Protein AF-A0A3C0Y2V9-F1 (afdb_monomer_lite)

pLDDT: mean 83.83, std 8.1, range [49.31, 92.81]

Structure (mmCIF, N/CA/C/O backbone):
data_AF-A0A3C0Y2V9-F1
#
_entry.id   AF-A0A3C0Y2V9-F1
#
loop_
_atom_site.group_PDB
_atom_site.id
_atom_site.type_symbol
_atom_site.label_atom_id
_atom_site.label_alt_id
_atom_site.label_comp_id
_atom_site.label_asym_id
_atom_site.label_entity_id
_atom_site.label_seq_id
_atom_site.pdbx_PDB_ins_code
_atom_site.Cartn_x
_atom_site.Cartn_y
_atom_site.Cartn_z
_atom_site.occupancy
_atom_site.B_iso_or_equiv
_atom_site.auth_seq_id
_atom_site.auth_comp_id
_atom_site.auth_asym_id
_atom_site.auth_atom_id
_atom_site.pdbx_PDB_model_num
ATOM 1 N N . MET A 1 1 ? -14.171 7.958 -30.495 1.00 49.31 1 MET A N 1
ATOM 2 C CA . MET A 1 1 ? -13.740 6.647 -29.962 1.00 49.31 1 MET A CA 1
ATOM 3 C C . MET A 1 1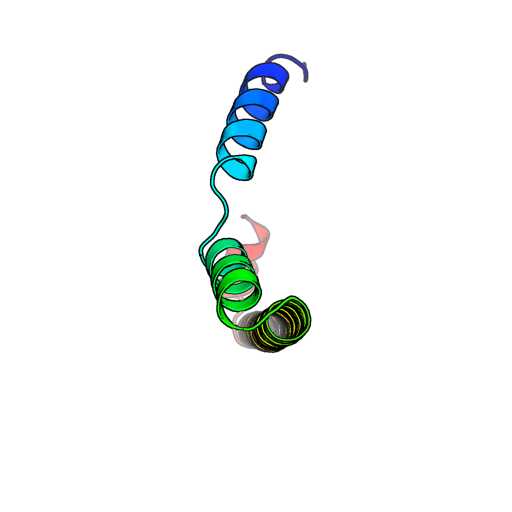 ? -13.236 6.888 -28.553 1.00 49.31 1 MET A C 1
ATOM 5 O O . MET A 1 1 ? -12.495 7.848 -28.379 1.00 49.31 1 MET A O 1
ATOM 9 N N . GLY A 1 2 ? -13.717 6.151 -27.553 1.00 63.94 2 GLY A N 1
ATOM 10 C CA . GLY A 1 2 ? -13.349 6.418 -26.148 1.00 63.94 2 GLY A CA 1
ATOM 11 C C . GLY A 1 2 ? -14.392 6.074 -25.080 1.00 63.94 2 GLY A C 1
ATOM 12 O O . GLY A 1 2 ? -14.056 6.041 -23.904 1.00 63.94 2 GLY A O 1
ATOM 13 N N . ILE A 1 3 ? -15.640 5.779 -25.458 1.00 72.19 3 ILE A N 1
ATOM 14 C CA . ILE A 1 3 ? -16.689 5.345 -24.508 1.00 72.19 3 ILE A CA 1
ATOM 15 C C . ILE A 1 3 ? -17.061 3.865 -24.649 1.00 72.19 3 ILE A C 1
ATOM 17 O O . ILE A 1 3 ? -17.717 3.310 -23.773 1.00 72.19 3 ILE A O 1
ATOM 21 N N . GLU A 1 4 ? -16.591 3.198 -25.704 1.00 79.62 4 GLU A N 1
ATOM 22 C CA . GLU A 1 4 ? -16.857 1.778 -25.973 1.00 79.62 4 GLU A CA 1
ATOM 23 C C . GLU A 1 4 ? -16.297 0.833 -24.899 1.00 79.62 4 GLU A C 1
ATOM 25 O O . GLU A 1 4 ? -16.785 -0.280 -24.737 1.00 79.62 4 GLU A O 1
ATOM 30 N N . HIS A 1 5 ? -15.300 1.273 -24.128 1.00 85.44 5 HIS A N 1
ATOM 31 C CA . HIS A 1 5 ? -14.735 0.505 -23.012 1.00 85.44 5 HIS A CA 1
ATOM 32 C C . HIS A 1 5 ? -15.118 1.069 -21.646 1.00 85.44 5 HIS A C 1
ATOM 34 O O . HIS A 1 5 ? -14.768 0.475 -20.632 1.00 85.44 5 HIS A O 1
ATOM 40 N N . LEU A 1 6 ? -15.868 2.176 -21.590 1.00 87.50 6 LEU A N 1
ATOM 41 C CA . LEU A 1 6 ? -16.212 2.832 -20.330 1.00 87.50 6 LEU A CA 1
ATOM 42 C C . LEU A 1 6 ? -17.051 1.914 -19.434 1.00 87.50 6 LEU A C 1
ATOM 44 O O . LEU A 1 6 ? -16.773 1.798 -18.246 1.00 87.50 6 LEU A O 1
ATOM 48 N N . ALA A 1 7 ? -18.031 1.209 -20.004 1.00 87.38 7 ALA A N 1
ATOM 49 C CA . ALA A 1 7 ? -18.856 0.268 -19.250 1.00 87.38 7 ALA A CA 1
ATOM 50 C C . ALA A 1 7 ? -18.027 -0.899 -18.682 1.00 87.38 7 ALA A C 1
ATOM 52 O O . ALA A 1 7 ? -18.145 -1.221 -17.503 1.00 87.38 7 ALA A O 1
ATOM 53 N N . ILE A 1 8 ? -17.139 -1.487 -19.492 1.00 88.88 8 ILE A N 1
ATOM 54 C CA . ILE A 1 8 ? -16.230 -2.559 -19.055 1.00 88.88 8 ILE A CA 1
ATOM 55 C C . ILE A 1 8 ? -15.244 -2.051 -18.000 1.00 88.88 8 ILE A C 1
ATOM 57 O O . ILE A 1 8 ? -15.015 -2.740 -17.012 1.00 88.88 8 ILE A O 1
ATOM 61 N N . PHE A 1 9 ? -14.708 -0.840 -18.159 1.00 88.25 9 PHE A N 1
ATOM 62 C CA . PHE A 1 9 ? -13.834 -0.202 -17.177 1.00 88.25 9 PHE A CA 1
ATOM 63 C C . PHE A 1 9 ? -14.548 0.017 -15.840 1.00 88.25 9 PHE A C 1
ATOM 65 O O . PHE A 1 9 ? -13.994 -0.311 -14.795 1.00 88.25 9 PHE A O 1
ATOM 72 N N . VAL A 1 10 ? -15.791 0.511 -15.859 1.00 90.75 10 VAL A N 1
ATOM 73 C CA . VAL A 1 10 ? -16.603 0.703 -14.648 1.00 90.75 10 VAL A CA 1
ATOM 74 C C . VAL A 1 10 ? -16.879 -0.632 -13.960 1.00 90.75 10 VAL A C 1
ATOM 76 O O . VAL A 1 10 ? -16.685 -0.739 -12.753 1.00 90.75 10 VAL A O 1
ATOM 79 N N . VAL A 1 11 ? -17.281 -1.662 -14.707 1.00 89.88 11 VAL A N 1
ATOM 80 C CA . VAL A 1 11 ? -17.548 -2.997 -14.148 1.00 89.88 11 VAL A CA 1
ATOM 81 C C . VAL A 1 11 ? -16.274 -3.623 -13.578 1.00 89.88 11 VAL A C 1
ATOM 83 O O . VAL A 1 11 ? -16.282 -4.096 -12.444 1.00 89.88 11 VAL A O 1
ATOM 86 N N . ALA A 1 12 ? -15.165 -3.591 -14.318 1.00 88.31 12 ALA A N 1
ATOM 87 C CA . ALA A 1 12 ? -13.884 -4.116 -13.854 1.00 88.31 12 ALA A CA 1
ATOM 88 C C . ALA A 1 12 ? -13.369 -3.350 -12.626 1.00 88.31 12 ALA A C 1
ATOM 90 O O . ALA A 1 12 ? -12.952 -3.964 -11.647 1.00 88.31 12 ALA A O 1
ATOM 91 N N . GLY A 1 13 ? -13.456 -2.018 -12.637 1.00 85.00 13 GLY A N 1
ATOM 92 C CA . GLY A 1 13 ? -13.085 -1.167 -11.508 1.00 85.00 13 GLY A CA 1
ATOM 93 C C . GLY A 1 13 ? -13.952 -1.412 -10.274 1.00 85.00 13 GLY A C 1
ATOM 94 O O . GLY A 1 13 ? -13.432 -1.409 -9.156 1.00 85.00 13 GLY A O 1
ATOM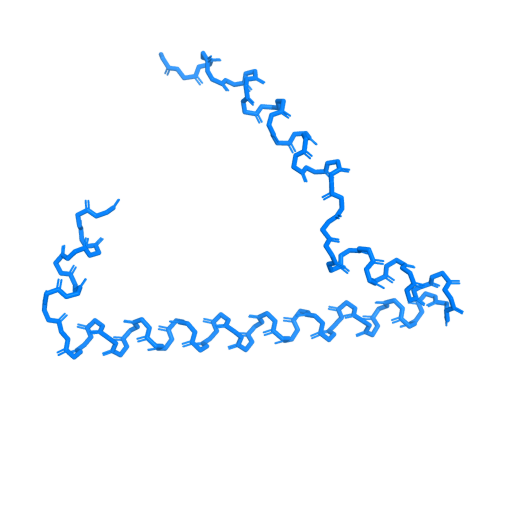 95 N N . LEU A 1 14 ? -15.247 -1.683 -10.466 1.00 84.44 14 LEU A N 1
ATOM 96 C CA . LEU A 1 14 ? -16.157 -2.059 -9.387 1.00 84.44 14 LEU A CA 1
ATOM 97 C C . LEU A 1 14 ? -15.774 -3.419 -8.800 1.00 84.44 14 LEU A C 1
ATOM 99 O O . LEU A 1 14 ? -15.661 -3.522 -7.586 1.00 84.44 14 LEU A O 1
ATOM 103 N N . LEU A 1 15 ? -15.513 -4.430 -9.634 1.00 86.00 15 LEU A N 1
ATOM 104 C CA . LEU A 1 15 ? -15.078 -5.761 -9.186 1.00 86.00 15 LEU A CA 1
ATOM 105 C C . LEU A 1 15 ? -13.744 -5.711 -8.425 1.00 86.00 15 LEU A C 1
ATOM 107 O O . LEU A 1 15 ? -13.601 -6.349 -7.380 1.00 86.00 15 LEU A O 1
ATOM 111 N N . LEU A 1 16 ? -12.789 -4.914 -8.912 1.00 84.25 16 LEU A N 1
ATOM 112 C CA . LEU A 1 16 ? -11.507 -4.689 -8.244 1.00 84.25 16 LEU A CA 1
ATOM 113 C C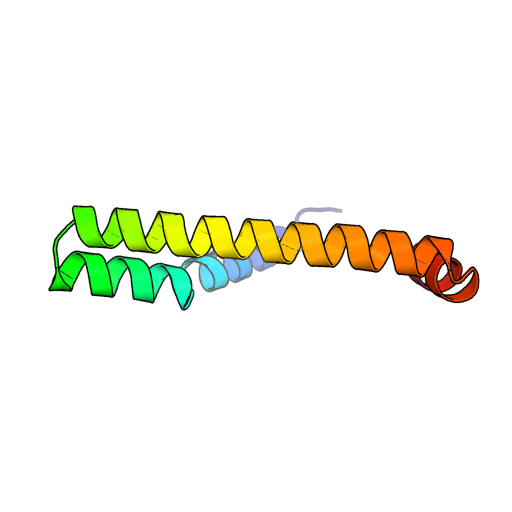 . LEU A 1 16 ? -11.679 -3.971 -6.897 1.00 84.25 16 LEU A C 1
ATOM 115 O O . LEU A 1 16 ? -11.020 -4.342 -5.933 1.00 84.25 16 LEU A O 1
ATOM 119 N N . ASN A 1 17 ? -12.587 -2.994 -6.799 1.00 79.50 17 ASN A N 1
ATOM 120 C CA . ASN A 1 17 ? -12.889 -2.321 -5.529 1.00 79.50 17 ASN A CA 1
ATOM 121 C C . ASN A 1 17 ? -13.669 -3.206 -4.550 1.00 79.50 17 ASN A C 1
ATOM 123 O O . ASN A 1 17 ? -13.487 -3.087 -3.340 1.00 79.50 17 ASN A O 1
ATOM 127 N N . LEU A 1 18 ? -14.544 -4.081 -5.055 1.00 77.81 18 LEU A N 1
ATOM 128 C CA . LEU A 1 18 ? -15.375 -4.953 -4.224 1.00 77.81 18 LEU A CA 1
ATOM 129 C C . LEU A 1 18 ? -14.582 -6.070 -3.554 1.00 77.81 18 LEU A C 1
ATOM 131 O O . LEU A 1 18 ? -15.076 -6.670 -2.603 1.00 77.81 18 LEU A O 1
ATOM 135 N N . THR A 1 19 ? -13.391 -6.369 -4.065 1.00 80.31 19 THR A N 1
ATOM 136 C CA . THR A 1 19 ? -12.508 -7.390 -3.515 1.00 80.31 19 THR A CA 1
ATOM 137 C C . THR A 1 19 ? -11.515 -6.685 -2.592 1.00 80.31 19 THR A C 1
ATOM 139 O O . THR A 1 19 ? -10.453 -6.273 -3.063 1.00 80.31 19 THR A O 1
ATOM 142 N N . PRO A 1 20 ? -11.839 -6.472 -1.296 1.00 76.06 20 PRO A N 1
ATOM 143 C CA . PRO A 1 20 ? -10.883 -5.887 -0.370 1.00 76.06 20 PRO A CA 1
ATOM 144 C C . PRO A 1 20 ? -9.612 -6.732 -0.407 1.00 76.06 20 PRO A C 1
ATOM 146 O O . PRO A 1 20 ? -9.645 -7.941 -0.174 1.00 76.06 20 PRO A O 1
ATOM 149 N N . GLY A 1 21 ? -8.499 -6.091 -0.756 1.00 81.88 21 GLY A N 1
ATOM 150 C CA . GLY A 1 21 ? -7.212 -6.765 -0.842 1.00 81.88 21 GLY A CA 1
ATOM 151 C C . GLY A 1 21 ? -6.773 -7.342 0.511 1.00 81.88 21 GLY A C 1
ATOM 152 O O . GLY A 1 21 ? -7.317 -6.967 1.557 1.00 81.88 21 GLY A O 1
ATOM 153 N N . PRO A 1 22 ? -5.756 -8.221 0.520 1.00 82.62 22 PRO A N 1
ATOM 154 C CA . PRO A 1 22 ? -5.235 -8.825 1.748 1.00 82.62 22 PRO A CA 1
ATOM 155 C C . PRO A 1 22 ? -4.805 -7.779 2.789 1.00 82.62 22 PRO A C 1
ATOM 157 O O . PRO A 1 22 ? -5.038 -7.978 3.980 1.00 82.62 22 PRO A O 1
ATOM 160 N N . ASP A 1 23 ? -4.279 -6.632 2.350 1.00 84.00 23 ASP A N 1
ATOM 161 C CA . ASP A 1 23 ? -3.904 -5.508 3.216 1.00 84.00 23 ASP A CA 1
ATOM 162 C C . ASP A 1 23 ? -5.108 -4.901 3.946 1.00 84.00 23 ASP A C 1
ATOM 164 O O . ASP A 1 23 ? -5.092 -4.717 5.164 1.00 84.00 23 ASP A O 1
ATOM 168 N N . VAL A 1 24 ? -6.190 -4.630 3.208 1.00 87.56 24 VAL A N 1
ATOM 169 C CA . VAL A 1 24 ? -7.426 -4.052 3.755 1.00 87.56 24 VAL A CA 1
ATOM 170 C C . VAL A 1 24 ? -8.086 -5.039 4.713 1.00 87.56 24 VAL A C 1
ATOM 172 O O . VAL A 1 24 ? -8.485 -4.654 5.813 1.00 87.56 24 VAL A O 1
ATOM 175 N N . LEU A 1 25 ? -8.143 -6.320 4.339 1.00 89.75 25 LEU A N 1
ATOM 176 C CA . LEU A 1 25 ? -8.656 -7.381 5.206 1.00 89.75 25 LEU A CA 1
ATOM 177 C C . LEU A 1 25 ? -7.845 -7.500 6.497 1.00 89.75 25 LEU A C 1
ATOM 179 O O . LEU A 1 25 ? -8.434 -7.633 7.569 1.00 89.75 25 LEU A O 1
ATOM 183 N N . TYR A 1 26 ? -6.517 -7.404 6.423 1.00 88.00 26 TYR A N 1
ATOM 184 C CA . TYR A 1 26 ? -5.653 -7.445 7.600 1.00 88.00 26 TYR A CA 1
ATOM 185 C C . TYR A 1 26 ? -5.884 -6.246 8.527 1.00 88.00 26 TYR A C 1
ATOM 187 O O . TYR A 1 26 ? -6.048 -6.425 9.737 1.00 88.00 26 TYR A O 1
ATOM 195 N N . ILE A 1 27 ? -5.954 -5.031 7.973 1.00 89.44 27 ILE A N 1
ATOM 196 C CA . ILE A 1 27 ? -6.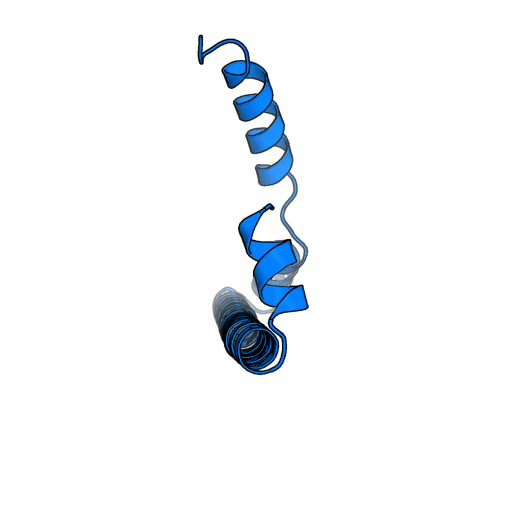235 -3.807 8.738 1.00 89.44 27 ILE A CA 1
ATOM 197 C C . ILE A 1 27 ? -7.587 -3.921 9.442 1.00 89.44 27 ILE A C 1
ATOM 199 O O . ILE A 1 27 ? -7.670 -3.670 10.645 1.00 89.44 27 ILE A O 1
ATOM 203 N N . VAL A 1 28 ? -8.632 -4.332 8.718 1.00 91.00 28 VAL A N 1
ATOM 204 C CA . VAL A 1 28 ? -9.987 -4.488 9.262 1.00 91.00 28 VAL A CA 1
ATOM 205 C C . VAL A 1 28 ? -10.028 -5.593 10.316 1.00 91.00 28 VAL A C 1
ATOM 207 O O . VAL A 1 28 ? -10.545 -5.363 11.405 1.00 91.00 28 VAL A O 1
ATOM 210 N N . ALA A 1 29 ? -9.432 -6.759 10.063 1.00 90.12 29 ALA A N 1
ATOM 211 C CA . ALA A 1 29 ? -9.375 -7.850 11.035 1.00 90.12 29 ALA A CA 1
ATOM 212 C C . ALA A 1 29 ? -8.649 -7.431 12.323 1.00 90.12 29 ALA A C 1
ATOM 214 O O . ALA A 1 29 ? -9.107 -7.736 13.427 1.00 90.12 29 ALA A O 1
ATOM 215 N N . ASN A 1 30 ? -7.544 -6.692 12.200 1.00 90.81 30 ASN A N 1
ATOM 216 C CA . ASN A 1 30 ? -6.803 -6.193 13.353 1.00 90.81 30 ASN A CA 1
ATOM 217 C C . ASN A 1 30 ? -7.571 -5.087 14.097 1.00 90.81 30 ASN A C 1
ATOM 219 O O . ASN A 1 30 ? -7.573 -5.065 15.328 1.00 90.81 30 ASN A O 1
ATOM 223 N N . ALA A 1 31 ? -8.277 -4.216 13.369 1.00 90.31 31 ALA A N 1
ATOM 224 C CA . ALA A 1 31 ? -9.142 -3.188 13.943 1.00 90.31 31 ALA A CA 1
ATOM 225 C C . ALA A 1 31 ? -10.336 -3.786 14.701 1.00 90.31 31 ALA A C 1
ATOM 227 O O . ALA A 1 31 ? -10.668 -3.323 15.790 1.00 90.31 31 ALA A O 1
ATOM 228 N N . LEU A 1 32 ? -10.959 -4.831 14.150 1.00 92.81 32 LEU A N 1
ATOM 229 C CA . LEU A 1 32 ? -12.075 -5.538 14.777 1.00 92.81 32 LEU A CA 1
ATOM 230 C C . LEU A 1 32 ? -11.628 -6.319 16.018 1.00 92.81 32 LEU A C 1
ATOM 232 O O . LEU A 1 32 ? -12.358 -6.363 17.004 1.00 92.81 32 LEU A O 1
ATOM 236 N N . ARG A 1 33 ? -10.429 -6.918 15.996 1.00 91.31 33 ARG A N 1
ATOM 237 C CA . ARG A 1 33 ? -9.935 -7.762 17.097 1.00 91.31 33 ARG A CA 1
ATOM 238 C C . ARG A 1 33 ? -9.300 -6.974 18.245 1.00 91.31 33 ARG A C 1
ATOM 240 O O . ARG A 1 33 ? -9.448 -7.371 19.395 1.00 91.31 33 ARG A O 1
ATOM 247 N N . ALA A 1 34 ? -8.572 -5.897 17.948 1.00 88.50 34 ALA A N 1
ATOM 248 C CA . ALA A 1 34 ? -7.777 -5.144 18.928 1.00 88.50 34 ALA A CA 1
ATOM 249 C C . ALA A 1 34 ? -8.122 -3.639 18.983 1.00 88.50 34 ALA A C 1
ATOM 251 O O . ALA A 1 34 ? -7.435 -2.858 19.645 1.00 88.50 34 ALA A O 1
ATOM 252 N N . GLY A 1 35 ? -9.202 -3.225 18.315 1.00 92.50 35 GLY A N 1
ATOM 253 C CA . GLY A 1 35 ? -9.708 -1.855 18.299 1.00 92.50 35 GLY A CA 1
ATOM 254 C C . GLY A 1 35 ? -9.096 -0.975 17.205 1.00 92.50 35 GLY A C 1
ATOM 255 O O . GLY A 1 35 ? -8.071 -1.288 16.598 1.00 92.50 35 GLY A O 1
ATOM 256 N N . ALA A 1 36 ? -9.710 0.191 16.979 1.00 88.69 36 ALA A N 1
ATOM 257 C CA . ALA A 1 36 ? -9.355 1.097 15.882 1.00 88.69 36 ALA A CA 1
ATOM 258 C C . ALA A 1 36 ? -7.870 1.512 15.870 1.00 88.69 36 ALA A C 1
ATOM 260 O O . ALA A 1 36 ? -7.269 1.622 14.804 1.00 88.69 36 ALA A O 1
ATOM 261 N N . ARG A 1 37 ? -7.245 1.680 17.045 1.00 91.00 37 ARG A N 1
ATOM 262 C CA . ARG A 1 37 ? -5.813 2.018 17.141 1.00 91.00 37 ARG A CA 1
ATOM 263 C C . ARG A 1 37 ? -4.920 0.927 16.551 1.00 91.00 37 ARG A C 1
ATOM 265 O O . ARG A 1 37 ? -3.961 1.246 15.857 1.00 91.00 37 ARG A O 1
ATOM 272 N N . ALA A 1 38 ? -5.246 -0.343 16.786 1.00 86.12 38 ALA A N 1
ATOM 273 C CA . ALA A 1 38 ? -4.495 -1.462 16.229 1.00 86.12 38 ALA A CA 1
ATOM 274 C C . ALA A 1 38 ? -4.634 -1.516 14.696 1.00 86.12 38 ALA A C 1
ATOM 276 O O . ALA A 1 38 ? -3.657 -1.778 13.994 1.00 86.12 38 ALA A O 1
ATOM 277 N N . GLY A 1 39 ? -5.816 -1.186 14.168 1.00 88.19 39 GLY A N 1
ATOM 278 C CA . GLY A 1 39 ? -6.033 -0.995 12.730 1.00 88.19 39 GLY A CA 1
ATOM 279 C C . GLY A 1 39 ? -5.140 0.094 12.131 1.00 88.19 39 GLY A C 1
ATOM 280 O O . GLY A 1 39 ? -4.475 -0.141 11.126 1.00 88.19 39 GLY A O 1
ATOM 281 N N . VAL A 1 40 ? -5.054 1.260 12.780 1.00 90.25 40 VAL A N 1
ATOM 282 C CA . VAL A 1 40 ? -4.185 2.364 12.328 1.00 90.25 40 VAL A CA 1
ATOM 283 C C . VAL A 1 40 ? -2.712 1.950 12.319 1.00 90.25 40 VAL A C 1
ATOM 285 O O . VAL A 1 40 ? -2.014 2.209 11.343 1.00 90.25 40 VAL A O 1
ATOM 288 N N . VAL A 1 41 ? -2.237 1.262 13.360 1.00 91.44 41 VAL A N 1
ATOM 289 C CA . VAL A 1 41 ? -0.850 0.765 13.406 1.00 91.44 41 VAL A CA 1
ATOM 290 C C . VAL A 1 41 ? -0.581 -0.242 12.283 1.00 91.44 41 VAL A C 1
ATOM 292 O O . VAL A 1 41 ? 0.458 -0.159 11.632 1.00 91.44 41 VAL A O 1
ATOM 295 N N . ALA A 1 42 ? -1.523 -1.149 12.004 1.00 89.06 42 ALA A N 1
ATOM 296 C CA . ALA A 1 42 ? -1.417 -2.082 10.882 1.00 89.06 42 ALA A CA 1
ATOM 297 C C . ALA A 1 42 ? -1.345 -1.350 9.531 1.00 89.06 42 ALA A C 1
ATOM 299 O O . ALA A 1 42 ? -0.483 -1.666 8.713 1.00 89.06 42 ALA A O 1
ATOM 300 N N . ALA A 1 43 ? -2.186 -0.333 9.324 1.00 89.38 43 ALA A N 1
ATOM 301 C CA . ALA A 1 43 ? -2.184 0.471 8.105 1.00 89.38 43 ALA A CA 1
ATOM 302 C C . ALA A 1 43 ? -0.858 1.225 7.907 1.00 89.38 43 ALA A C 1
ATOM 304 O O . ALA A 1 43 ? -0.309 1.236 6.804 1.00 89.38 43 ALA A O 1
ATOM 305 N N . LEU A 1 44 ? -0.309 1.810 8.977 1.00 91.31 44 LEU A N 1
ATOM 306 C CA . LEU A 1 44 ? 0.994 2.480 8.941 1.00 91.31 44 LEU A CA 1
ATOM 307 C C . LEU A 1 44 ? 2.130 1.499 8.636 1.00 91.31 44 LEU A C 1
ATOM 309 O O . LEU A 1 44 ? 3.004 1.820 7.834 1.00 91.31 44 LEU A O 1
ATOM 313 N N . GLY A 1 45 ? 2.096 0.301 9.225 1.00 90.12 45 GLY A N 1
ATOM 314 C CA . GLY A 1 45 ? 3.078 -0.750 8.960 1.00 90.12 45 GLY A CA 1
ATOM 315 C C . GLY A 1 45 ? 3.074 -1.200 7.498 1.00 90.12 45 GLY A C 1
ATOM 316 O O . GLY A 1 45 ? 4.131 -1.242 6.869 1.00 90.12 45 GLY A O 1
ATOM 317 N N . ILE A 1 46 ? 1.889 -1.461 6.937 1.00 91.00 46 ILE A N 1
ATOM 318 C CA . ILE A 1 46 ? 1.732 -1.821 5.520 1.00 91.00 46 ILE A CA 1
ATOM 319 C C . ILE A 1 46 ? 2.242 -0.688 4.624 1.00 91.00 46 ILE A C 1
ATOM 321 O O . ILE A 1 46 ? 3.066 -0.921 3.744 1.00 91.00 46 ILE A O 1
ATOM 325 N N . THR A 1 47 ? 1.827 0.553 4.893 1.00 89.19 47 THR A N 1
ATOM 326 C CA . THR A 1 47 ? 2.236 1.722 4.096 1.00 89.19 47 THR A CA 1
ATOM 327 C C . THR A 1 47 ? 3.754 1.922 4.115 1.00 89.19 47 THR A C 1
ATOM 329 O O . THR A 1 47 ? 4.360 2.158 3.069 1.00 89.19 47 THR A O 1
ATOM 332 N N . ALA A 1 48 ? 4.390 1.788 5.282 1.00 91.75 48 ALA A N 1
ATOM 333 C CA . ALA A 1 48 ? 5.842 1.876 5.407 1.00 91.75 48 ALA A CA 1
ATOM 334 C C . ALA A 1 48 ? 6.550 0.761 4.618 1.00 91.75 48 ALA A C 1
ATOM 336 O O . ALA A 1 48 ? 7.515 1.033 3.902 1.00 91.75 48 ALA A O 1
ATOM 337 N N . GLY A 1 49 ? 6.042 -0.474 4.690 1.00 88.00 49 GLY A N 1
ATOM 338 C CA . GLY A 1 49 ? 6.550 -1.602 3.906 1.00 88.00 49 GLY A CA 1
ATOM 339 C C . GLY A 1 49 ? 6.443 -1.369 2.397 1.00 88.00 49 GLY A C 1
ATOM 340 O O . GLY A 1 49 ? 7.419 -1.572 1.672 1.00 88.00 49 GLY A O 1
ATOM 341 N N . CYS A 1 50 ? 5.300 -0.861 1.926 1.00 89.12 50 CYS A N 1
ATOM 342 C CA . CYS A 1 50 ? 5.114 -0.478 0.527 1.00 89.12 50 CYS A CA 1
ATOM 343 C C . CYS A 1 50 ? 6.122 0.590 0.096 1.00 89.12 50 CYS A C 1
ATOM 345 O O . CYS A 1 50 ? 6.715 0.459 -0.970 1.00 89.12 50 CYS A O 1
ATOM 347 N N . PHE A 1 51 ? 6.374 1.604 0.926 1.00 90.19 51 PHE A N 1
ATOM 348 C CA . PHE A 1 51 ? 7.381 2.628 0.634 1.00 90.19 51 PHE A CA 1
ATOM 349 C C . PHE A 1 51 ? 8.776 2.030 0.450 1.00 90.19 51 PHE A C 1
ATOM 351 O O . PHE A 1 51 ? 9.455 2.344 -0.525 1.00 90.19 51 PHE A O 1
ATOM 358 N N . VAL A 1 52 ? 9.191 1.136 1.350 1.00 91.50 52 VAL A N 1
ATOM 359 C CA . VAL A 1 52 ? 10.489 0.454 1.244 1.00 91.50 52 VAL A CA 1
ATOM 360 C C . VAL A 1 52 ? 10.565 -0.380 -0.033 1.00 91.50 52 VAL A C 1
ATOM 362 O O . VAL A 1 52 ? 11.565 -0.309 -0.744 1.00 91.50 52 VAL A O 1
ATOM 365 N N . HIS A 1 53 ? 9.509 -1.127 -0.361 1.00 88.94 53 HIS A N 1
ATOM 366 C CA . HIS A 1 53 ? 9.461 -1.931 -1.579 1.00 88.94 53 HIS A CA 1
ATOM 367 C C . HIS A 1 53 ? 9.523 -1.067 -2.847 1.00 88.94 53 HIS A C 1
ATOM 369 O O . HIS A 1 53 ? 10.302 -1.363 -3.749 1.00 88.94 53 HIS A O 1
ATOM 375 N N . ILE A 1 54 ? 8.758 0.028 -2.898 1.00 90.94 54 ILE A N 1
ATOM 376 C CA . ILE A 1 54 ? 8.761 0.982 -4.016 1.00 90.94 54 ILE A CA 1
ATOM 377 C C . ILE A 1 54 ? 10.143 1.612 -4.174 1.00 90.94 54 ILE A C 1
ATOM 379 O O . ILE A 1 54 ? 10.646 1.686 -5.291 1.00 90.94 54 ILE A O 1
ATOM 383 N N . LEU A 1 55 ? 10.785 2.031 -3.081 1.00 90.38 55 LEU A N 1
ATOM 384 C CA . LEU A 1 55 ? 12.135 2.590 -3.133 1.00 90.38 55 LEU A CA 1
ATOM 385 C C . LEU A 1 55 ? 13.153 1.551 -3.611 1.00 90.38 55 LEU A C 1
ATOM 387 O O . LEU A 1 55 ? 13.962 1.857 -4.483 1.00 90.38 55 LEU A O 1
ATOM 391 N N . ALA A 1 56 ? 13.089 0.321 -3.101 1.00 88.50 56 ALA A N 1
ATOM 392 C CA . ALA A 1 56 ? 13.956 -0.766 -3.545 1.00 88.50 56 ALA A CA 1
ATOM 393 C C . ALA A 1 56 ? 13.763 -1.076 -5.037 1.00 88.50 56 ALA A C 1
ATOM 395 O O . ALA A 1 56 ? 14.746 -1.225 -5.761 1.00 88.50 56 ALA A O 1
ATOM 396 N N . ALA A 1 57 ? 12.516 -1.113 -5.514 1.00 89.00 57 ALA A N 1
ATOM 397 C CA . ALA A 1 57 ? 12.198 -1.308 -6.923 1.00 89.00 57 ALA A CA 1
ATOM 398 C C . ALA A 1 57 ? 12.677 -0.128 -7.782 1.00 89.00 57 ALA A C 1
ATOM 400 O O . ALA A 1 57 ? 13.325 -0.345 -8.800 1.00 89.00 57 ALA A O 1
ATOM 401 N N . ALA A 1 58 ? 12.433 1.115 -7.365 1.00 87.50 58 ALA A N 1
ATOM 402 C CA . ALA A 1 58 ? 12.853 2.311 -8.093 1.00 87.50 58 ALA A CA 1
ATOM 403 C C . ALA A 1 58 ? 14.380 2.408 -8.202 1.00 87.50 58 ALA A C 1
ATOM 405 O O . ALA A 1 58 ? 14.907 2.644 -9.290 1.00 87.50 58 ALA A O 1
ATOM 406 N N . ILE A 1 59 ? 15.098 2.172 -7.100 1.00 87.06 59 ILE A N 1
ATOM 407 C CA . ILE A 1 59 ? 16.564 2.127 -7.087 1.00 87.06 59 ILE A CA 1
ATOM 408 C C . ILE A 1 59 ? 17.057 0.953 -7.933 1.00 87.06 59 ILE A C 1
ATOM 410 O O . ILE A 1 59 ? 17.940 1.140 -8.764 1.00 87.06 59 ILE A O 1
ATOM 414 N N . GLY A 1 60 ? 16.476 -0.238 -7.767 1.00 82.88 60 GLY A N 1
ATOM 415 C CA . GLY A 1 60 ? 16.870 -1.441 -8.497 1.00 82.88 60 GLY A CA 1
ATOM 416 C C . GLY A 1 60 ? 16.684 -1.308 -10.007 1.00 82.88 60 GLY A C 1
ATOM 417 O O . GLY A 1 60 ? 17.604 -1.608 -10.763 1.00 82.88 60 GLY A O 1
ATOM 418 N N . VAL A 1 61 ? 15.538 -0.790 -10.455 1.00 81.81 61 VAL A N 1
ATOM 419 C CA . VAL A 1 61 ? 15.262 -0.521 -11.874 1.00 81.81 61 VAL A CA 1
ATOM 420 C C . VAL A 1 61 ? 16.198 0.563 -12.404 1.00 81.81 61 VAL A C 1
ATOM 422 O O . VAL A 1 61 ? 16.776 0.388 -13.473 1.00 81.81 61 VAL A O 1
ATOM 425 N N . SER A 1 62 ? 16.429 1.638 -11.645 1.00 80.00 62 SER A N 1
ATOM 426 C CA . SER A 1 62 ? 17.359 2.704 -12.050 1.00 80.00 62 SER A CA 1
ATOM 427 C C . SER A 1 62 ? 18.798 2.193 -12.185 1.00 80.00 62 SER A C 1
ATOM 429 O O . SER A 1 62 ? 19.478 2.498 -13.164 1.00 80.00 62 SER A O 1
ATOM 431 N N . ALA A 1 63 ? 19.254 1.368 -11.239 1.00 79.94 63 ALA A N 1
ATOM 432 C CA . ALA A 1 63 ? 20.564 0.726 -11.281 1.00 79.94 63 ALA A CA 1
ATOM 433 C C . ALA A 1 63 ? 20.674 -0.263 -12.453 1.00 79.94 63 ALA A C 1
ATOM 435 O O . ALA A 1 63 ? 21.694 -0.291 -13.139 1.00 79.94 63 ALA A O 1
ATOM 436 N N . LEU A 1 64 ? 19.615 -1.030 -12.727 1.00 80.12 64 LEU A N 1
ATOM 437 C CA . LEU A 1 64 ? 19.559 -1.961 -13.854 1.00 80.12 64 LEU A CA 1
ATOM 438 C C . LEU A 1 64 ? 19.616 -1.231 -15.204 1.00 80.12 64 LEU A C 1
ATOM 440 O O . LEU A 1 64 ? 20.339 -1.662 -16.101 1.00 80.12 64 LEU A O 1
ATOM 444 N N . MET A 1 65 ? 18.902 -0.110 -15.339 1.00 79.56 65 MET A N 1
ATOM 445 C CA . MET A 1 65 ? 18.949 0.742 -16.532 1.00 79.56 65 MET A CA 1
ATOM 446 C C . MET A 1 65 ? 20.329 1.384 -16.724 1.00 79.56 65 MET A C 1
ATOM 448 O O . MET A 1 65 ? 20.802 1.467 -17.855 1.00 79.56 65 MET A O 1
ATOM 452 N N . ALA A 1 66 ? 20.996 1.800 -15.642 1.00 75.25 66 ALA A N 1
ATOM 453 C CA . ALA A 1 66 ? 22.355 2.343 -15.703 1.00 75.25 66 ALA A CA 1
ATOM 454 C C . ALA A 1 66 ? 23.403 1.277 -16.071 1.00 75.25 66 ALA A C 1
ATOM 456 O O . ALA A 1 66 ? 24.378 1.580 -16.756 1.00 75.25 66 ALA A O 1
ATOM 457 N N . ALA A 1 67 ? 23.202 0.032 -15.632 1.00 79.75 67 ALA A N 1
ATOM 458 C CA . ALA A 1 67 ? 24.116 -1.075 -15.895 1.00 79.75 67 ALA A CA 1
ATOM 459 C C . ALA A 1 67 ? 23.916 -1.731 -17.275 1.00 79.75 67 ALA A C 1
ATOM 461 O O . ALA A 1 67 ? 24.854 -2.338 -17.792 1.00 79.75 67 ALA A O 1
ATOM 462 N N . SER A 1 68 ? 22.720 -1.649 -17.875 1.00 75.12 68 SER A N 1
ATOM 463 C CA . SER A 1 68 ? 22.394 -2.376 -19.110 1.00 75.12 68 SER A CA 1
ATOM 464 C C . SER A 1 68 ? 21.600 -1.552 -20.125 1.00 75.12 68 SER A C 1
ATOM 466 O O . SER A 1 68 ? 20.416 -1.255 -19.951 1.00 75.12 68 SER A O 1
ATOM 468 N N . SER A 1 69 ? 22.233 -1.289 -21.272 1.00 71.19 69 SER A N 1
ATOM 469 C CA . SER A 1 69 ? 21.605 -0.667 -22.444 1.00 71.19 69 SER A CA 1
ATOM 470 C C . SER A 1 69 ? 20.508 -1.536 -23.072 1.00 71.19 69 SER A C 1
ATOM 472 O O . SER A 1 69 ? 19.553 -1.004 -23.635 1.00 71.19 69 SER A O 1
ATOM 474 N N . ALA A 1 70 ? 20.598 -2.864 -22.938 1.00 72.31 70 ALA A N 1
ATOM 475 C CA . ALA A 1 70 ? 19.578 -3.796 -23.417 1.00 72.31 70 ALA A CA 1
ATOM 476 C C . ALA A 1 70 ? 18.299 -3.738 -22.564 1.00 72.31 70 ALA A C 1
ATOM 478 O O . ALA A 1 70 ? 17.201 -3.709 -23.116 1.00 72.31 70 ALA A O 1
ATOM 479 N N . ALA A 1 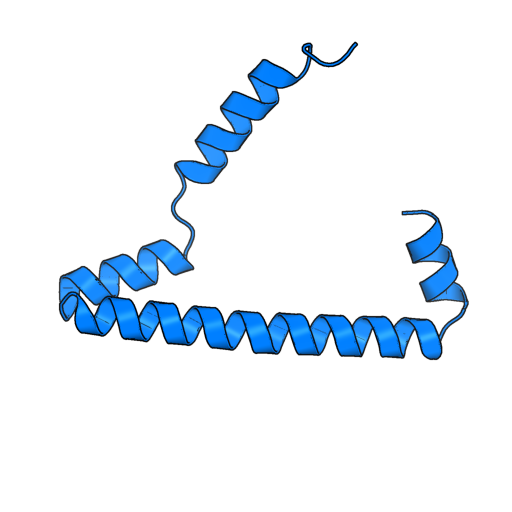71 ? 18.424 -3.650 -21.233 1.00 68.75 71 ALA A N 1
ATOM 480 C CA . ALA A 1 71 ? 17.274 -3.486 -20.337 1.00 68.75 71 ALA A CA 1
ATOM 481 C C . ALA A 1 71 ? 16.563 -2.143 -20.571 1.00 68.75 71 ALA A C 1
ATOM 483 O O . ALA A 1 71 ? 15.334 -2.089 -20.620 1.00 68.75 71 ALA A O 1
ATOM 484 N N . PHE A 1 72 ? 17.334 -1.074 -20.804 1.00 71.31 72 PHE A N 1
ATOM 485 C CA . PHE A 1 72 ? 16.791 0.220 -21.217 1.00 71.31 72 PHE A CA 1
ATOM 486 C C . PHE A 1 72 ? 16.051 0.139 -22.560 1.00 71.31 72 PHE A C 1
ATOM 488 O O . PHE A 1 72 ? 14.961 0.691 -22.696 1.00 71.31 72 PHE A O 1
ATOM 495 N N . ALA A 1 73 ? 16.615 -0.561 -23.550 1.00 75.62 73 ALA A N 1
ATOM 496 C CA . ALA A 1 73 ? 15.981 -0.728 -24.854 1.00 75.62 73 ALA A CA 1
ATOM 497 C C . ALA A 1 73 ? 14.643 -1.473 -24.747 1.00 75.62 73 ALA A C 1
ATOM 499 O O . ALA A 1 73 ? 13.674 -1.031 -25.350 1.00 75.62 73 ALA A O 1
ATOM 500 N N . VAL A 1 74 ? 14.559 -2.543 -23.950 1.00 77.12 74 VAL A N 1
ATOM 501 C CA . VAL A 1 74 ? 13.295 -3.265 -23.722 1.00 77.12 74 VAL A CA 1
ATOM 502 C C . VAL A 1 74 ? 12.254 -2.365 -23.054 1.00 77.12 74 VAL A C 1
ATOM 504 O O . VAL A 1 74 ? 11.133 -2.286 -23.544 1.00 77.12 74 VAL A O 1
ATOM 507 N N . LEU A 1 75 ? 12.623 -1.640 -21.991 1.00 72.38 75 LEU A N 1
ATOM 508 C CA . LEU A 1 75 ? 11.695 -0.739 -21.297 1.00 72.38 75 LEU A CA 1
ATOM 509 C C . LEU A 1 75 ? 11.209 0.406 -22.198 1.00 72.38 75 LEU A C 1
ATOM 511 O O . LEU A 1 75 ? 10.067 0.825 -22.092 1.00 72.38 75 LEU A O 1
ATOM 515 N N . LYS A 1 76 ? 12.062 0.907 -23.097 1.00 73.50 76 LYS A N 1
ATOM 516 C CA . LYS A 1 76 ? 11.715 1.985 -24.034 1.00 73.50 76 LYS A CA 1
ATOM 517 C C . LYS A 1 76 ? 10.598 1.607 -25.017 1.00 73.50 76 LYS A C 1
ATOM 519 O O . LYS A 1 76 ? 9.943 2.505 -25.539 1.00 73.50 76 LYS A O 1
ATOM 524 N N . TRP A 1 77 ? 10.433 0.320 -25.313 1.00 72.38 77 TRP A N 1
ATOM 525 C CA . TRP A 1 77 ? 9.458 -0.179 -26.287 1.00 72.38 77 TRP A CA 1
ATOM 526 C C . TRP A 1 77 ? 8.218 -0.826 -25.648 1.00 72.38 77 TRP A 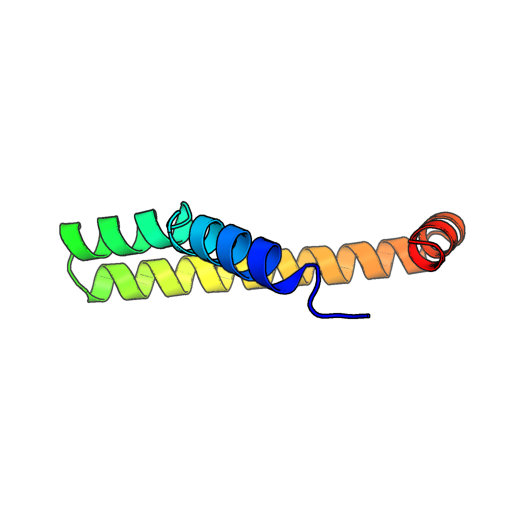C 1
ATOM 528 O O . TRP A 1 77 ? 7.323 -1.227 -26.392 1.00 72.38 77 TRP A O 1
ATOM 538 N N . LEU A 1 78 ? 8.174 -0.938 -24.314 1.00 65.75 78 LEU A N 1
ATOM 539 C CA . LEU A 1 78 ? 7.020 -1.405 -23.538 1.00 65.75 78 LEU A CA 1
ATOM 540 C C . LEU A 1 78 ? 6.055 -0.243 -23.251 1.00 65.75 78 LEU A C 1
ATOM 542 O O . LEU A 1 78 ? 4.831 -0.485 -23.303 1.00 65.75 78 LEU A O 1
#

Secondary structure (DSSP, 8-state):
--STTHHHHHHHHHHHHHS--HHHHHHHHHHHHH-HHHHHHHHHHHHHHHHHHHHHHHHHHHHHHHH-HHHHHHHHH-

Radius of gyration: 19.19 Å; chains: 1; bounding box: 43×16×49 Å

Sequence (78 aa):
MGIEHLAIFVVAGLLLNLTPGPDVLYIVANALRAGARAGVVAALGITAGCFVHILAAAIGVSALMAASSAAFAVLKWL

Foldseek 3Di:
DPCPCVVVVVVVVVVVVVPQDPLSVVLVVLCVPPNNVSSVVSNVVVVVVVVVVVVCVVVVLVVVVVVDPVSVVVVVVD